Protein AF-A0A8H6ZSN3-F1 (afdb_monomer_lite)
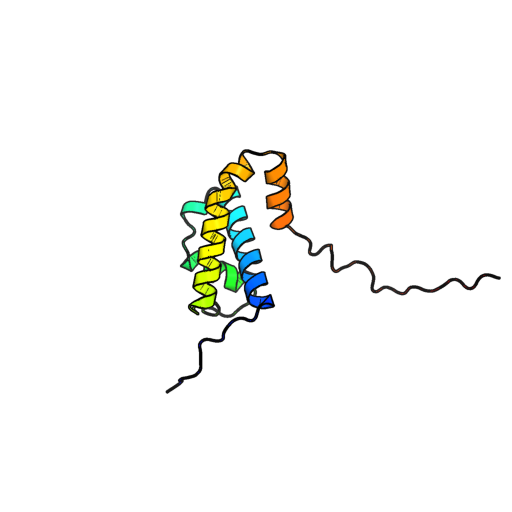
Foldseek 3Di:
DPPDDLPDDDPVRLVLLLLLLLLVCLVCVVVVNNVVCDLQNSQQSSCVVVVHDPCNQVDPNSSVSSVVSSVVCVVCVVVQVVDPVSVVVSVCSSVPDPPVPPPDPPDDPDDDDD

Sequence (114 aa):
MYNGQPNLLDHQQLRNVQFTTTNILIEAFAAGNLSTLNDEVLRRRAENHLGWVSNSLDSAQARLVVAQTRCLVLTHIDKAAASTTIRFAVLGVALDLDLCLRRDTSSVEVPKAL

pLDDT: mean 73.05, std 20.72, range [31.58, 96.12]

Radius of gyration: 18.88 Å; chains: 1; bounding box: 43×59×43 Å

Organism: Pleurotus ostreatus (NCBI:txid5322)

Structure (mmCIF, N/CA/C/O backbone):
data_AF-A0A8H6ZSN3-F1
#
_entry.id   AF-A0A8H6ZSN3-F1
#
loop_
_atom_site.group_PDB
_atom_site.id
_atom_site.type_symbol
_atom_site.label_atom_id
_atom_site.label_alt_id
_atom_site.label_comp_id
_atom_site.label_asym_id
_atom_site.label_entity_id
_atom_site.label_seq_id
_atom_site.pdbx_PDB_ins_code
_atom_site.Cartn_x
_atom_site.Cartn_y
_atom_site.Cartn_z
_atom_site.occupancy
_atom_site.B_iso_or_equiv
_atom_site.auth_seq_id
_atom_site.auth_comp_id
_atom_site.auth_asym_id
_atom_site.auth_atom_id
_atom_site.pdbx_PDB_model_num
ATOM 1 N N . MET A 1 1 ? 27.343 -12.675 -17.026 1.00 31.58 1 MET A N 1
ATOM 2 C CA . MET A 1 1 ? 27.240 -12.238 -15.618 1.00 31.58 1 MET A CA 1
ATOM 3 C C . MET A 1 1 ? 26.589 -10.862 -15.612 1.00 31.58 1 MET A C 1
ATOM 5 O O . MET A 1 1 ? 27.258 -9.896 -15.950 1.00 31.58 1 MET A O 1
ATOM 9 N N . TYR A 1 2 ? 25.282 -10.774 -15.352 1.00 36.34 2 TYR A N 1
ATOM 10 C CA . TYR A 1 2 ? 24.587 -9.485 -15.241 1.00 36.34 2 TYR A CA 1
ATOM 11 C C . TYR A 1 2 ? 24.850 -8.904 -13.847 1.00 36.34 2 TYR A C 1
ATOM 13 O O . TYR A 1 2 ? 24.083 -9.118 -12.917 1.00 36.34 2 TYR A O 1
ATOM 21 N N . ASN A 1 3 ? 25.975 -8.205 -13.710 1.00 47.69 3 ASN A N 1
ATOM 22 C CA . ASN A 1 3 ? 26.197 -7.255 -12.626 1.00 47.69 3 ASN A CA 1
ATOM 23 C C . ASN A 1 3 ? 25.746 -5.885 -13.138 1.00 47.69 3 ASN A C 1
ATOM 25 O O . ASN A 1 3 ? 26.498 -5.192 -13.816 1.00 47.69 3 ASN A O 1
ATOM 29 N N . GLY A 1 4 ? 24.501 -5.524 -12.855 1.00 41.06 4 GLY A N 1
ATOM 30 C CA . GLY A 1 4 ? 23.955 -4.192 -13.087 1.00 41.06 4 GLY A CA 1
ATOM 31 C C . GLY A 1 4 ? 22.953 -3.931 -11.976 1.00 41.06 4 GLY A C 1
ATOM 32 O O . GLY A 1 4 ? 22.104 -4.778 -11.729 1.00 41.06 4 GLY A O 1
ATOM 33 N N . GLN A 1 5 ? 23.150 -2.844 -11.239 1.00 47.94 5 GLN A N 1
ATOM 34 C CA . GLN A 1 5 ? 22.476 -2.493 -9.987 1.00 47.94 5 GLN A CA 1
ATOM 35 C C . GLN A 1 5 ? 20.968 -2.815 -9.979 1.00 47.94 5 GLN A C 1
ATOM 37 O O . GLN A 1 5 ? 20.314 -2.650 -11.008 1.00 47.94 5 GLN A O 1
ATOM 42 N N . PRO A 1 6 ? 20.381 -3.214 -8.829 1.00 56.53 6 PRO A N 1
ATOM 43 C CA . PRO A 1 6 ? 18.927 -3.244 -8.713 1.00 56.53 6 PRO A CA 1
ATOM 44 C C . PRO A 1 6 ? 18.427 -1.849 -9.088 1.00 56.53 6 PRO A C 1
ATOM 46 O O . PRO A 1 6 ? 18.865 -0.891 -8.456 1.00 56.53 6 PRO A O 1
ATOM 49 N N . ASN A 1 7 ? 17.602 -1.735 -10.137 1.00 66.31 7 ASN A N 1
ATOM 50 C CA . ASN A 1 7 ? 17.056 -0.456 -10.593 1.00 66.31 7 ASN A CA 1
ATOM 51 C C . ASN A 1 7 ? 16.490 0.282 -9.376 1.00 66.31 7 ASN A C 1
ATOM 53 O O . ASN A 1 7 ? 15.469 -0.117 -8.811 1.00 66.31 7 ASN A O 1
ATOM 57 N N . LEU A 1 8 ? 17.226 1.295 -8.918 1.00 81.38 8 LEU A N 1
ATOM 58 C CA . LEU A 1 8 ? 16.809 2.126 -7.804 1.00 81.38 8 LEU A CA 1
ATOM 59 C C . LEU A 1 8 ? 15.634 2.944 -8.309 1.00 81.38 8 LEU A C 1
ATOM 61 O O . LEU A 1 8 ? 15.702 3.537 -9.385 1.00 81.38 8 LEU A O 1
ATOM 65 N N . LEU A 1 9 ? 14.553 2.922 -7.542 1.00 87.56 9 LEU A N 1
ATOM 66 C CA . LEU A 1 9 ? 13.372 3.686 -7.889 1.00 87.56 9 LEU A CA 1
ATOM 67 C C . LEU A 1 9 ? 13.677 5.162 -7.649 1.00 87.56 9 LEU A C 1
ATOM 69 O O . LEU A 1 9 ? 14.274 5.527 -6.628 1.00 87.56 9 LEU A O 1
ATOM 73 N N . ASP A 1 10 ? 13.257 6.010 -8.579 1.00 91.31 10 ASP A N 1
ATOM 74 C CA . ASP A 1 10 ? 13.342 7.450 -8.385 1.00 91.31 10 ASP A CA 1
ATOM 75 C C . ASP A 1 10 ? 12.350 7.929 -7.303 1.00 91.31 10 ASP A C 1
ATOM 77 O O . ASP A 1 10 ? 11.483 7.195 -6.817 1.00 91.31 10 ASP A O 1
ATOM 81 N N . HIS A 1 11 ? 12.474 9.191 -6.892 1.00 85.38 11 HIS A N 1
ATOM 82 C CA . HIS A 1 11 ? 11.621 9.756 -5.845 1.00 85.38 11 HIS A CA 1
ATOM 83 C C . HIS A 1 11 ? 10.125 9.726 -6.184 1.00 85.38 11 HIS A C 1
ATOM 85 O O . HIS A 1 11 ? 9.303 9.558 -5.277 1.00 85.38 11 HIS A O 1
ATOM 91 N N . GLN A 1 12 ? 9.760 9.889 -7.456 1.00 89.31 12 GLN A N 1
ATOM 92 C CA . GLN A 1 12 ? 8.365 9.871 -7.883 1.00 89.31 12 GLN A CA 1
ATOM 93 C C . GLN A 1 12 ? 7.811 8.447 -7.826 1.00 89.31 12 GLN A C 1
ATOM 95 O O . GLN A 1 12 ? 6.724 8.218 -7.296 1.00 89.31 12 GLN A O 1
ATOM 100 N N . GLN A 1 13 ? 8.586 7.477 -8.299 1.00 90.12 13 GLN A N 1
ATOM 101 C CA . GLN A 1 13 ? 8.277 6.057 -8.223 1.00 90.12 13 GLN A CA 1
ATOM 102 C C . GLN A 1 13 ? 8.108 5.598 -6.771 1.00 90.12 13 GLN A C 1
ATOM 104 O O . GLN A 1 13 ? 7.122 4.935 -6.455 1.00 90.12 13 GLN A O 1
ATOM 109 N N . LEU A 1 14 ? 9.001 6.002 -5.863 1.00 86.50 14 LEU A N 1
ATOM 110 C CA . LEU A 1 14 ? 8.878 5.682 -4.436 1.00 86.50 14 LEU A CA 1
ATOM 111 C C . LEU A 1 14 ? 7.614 6.288 -3.816 1.00 86.50 14 LEU A C 1
ATOM 113 O O . LEU A 1 14 ? 6.935 5.612 -3.044 1.00 86.50 14 LEU A O 1
ATOM 117 N N . ARG A 1 15 ? 7.260 7.525 -4.179 1.00 84.62 15 ARG A N 1
ATOM 118 C CA . ARG A 1 15 ? 6.015 8.162 -3.727 1.00 84.62 15 ARG A CA 1
ATOM 119 C C . ARG A 1 15 ? 4.783 7.405 -4.229 1.00 84.62 15 ARG A C 1
ATOM 121 O O . ARG A 1 15 ? 3.871 7.146 -3.447 1.00 84.62 15 ARG A O 1
ATOM 128 N N . ASN A 1 16 ? 4.780 6.993 -5.495 1.00 86.50 16 ASN A N 1
ATOM 129 C CA . ASN A 1 16 ? 3.692 6.200 -6.071 1.00 86.50 16 ASN A CA 1
ATOM 130 C C . ASN A 1 16 ? 3.551 4.842 -5.364 1.00 86.50 16 ASN A C 1
ATOM 132 O O . ASN A 1 16 ? 2.433 4.405 -5.089 1.00 86.50 16 ASN A O 1
ATOM 136 N N . VAL A 1 17 ? 4.672 4.201 -5.010 1.00 89.62 17 VAL A N 1
ATOM 137 C CA . VAL A 1 17 ? 4.680 2.967 -4.208 1.00 89.62 17 VAL A CA 1
ATOM 138 C C . VAL A 1 17 ? 4.083 3.213 -2.825 1.00 89.62 17 VAL A C 1
ATOM 140 O O . VAL A 1 17 ? 3.222 2.442 -2.409 1.00 89.62 17 VAL A O 1
ATOM 143 N N . GLN A 1 18 ? 4.479 4.282 -2.127 1.00 87.00 18 GLN A N 1
ATOM 144 C CA . GLN A 1 18 ? 3.923 4.631 -0.812 1.00 87.00 18 GLN A CA 1
ATOM 145 C C . GLN A 1 18 ? 2.409 4.849 -0.871 1.00 87.00 18 GLN A C 1
ATOM 147 O O . GLN A 1 18 ? 1.679 4.294 -0.050 1.00 87.00 18 GLN A O 1
ATOM 152 N N . PHE A 1 19 ? 1.938 5.619 -1.853 1.00 85.25 19 PHE A N 1
ATOM 153 C CA . PHE A 1 19 ? 0.518 5.907 -2.041 1.00 85.25 19 PHE A CA 1
ATOM 154 C C . PHE A 1 19 ? -0.275 4.627 -2.324 1.00 85.25 19 PHE A C 1
ATOM 156 O O . PHE A 1 19 ? -1.173 4.260 -1.573 1.00 85.25 19 PHE A O 1
ATOM 163 N N . THR A 1 20 ? 0.150 3.867 -3.332 1.00 88.88 20 THR A N 1
ATOM 164 C CA . THR A 1 20 ? -0.511 2.620 -3.741 1.00 88.88 20 THR A CA 1
ATOM 165 C C . THR A 1 20 ? -0.561 1.601 -2.602 1.00 88.88 20 THR A C 1
ATOM 167 O O . THR A 1 20 ? -1.596 0.994 -2.336 1.00 88.88 20 THR A O 1
ATOM 170 N N . THR A 1 21 ? 0.553 1.434 -1.888 1.00 90.31 21 THR A N 1
ATOM 171 C CA . THR A 1 21 ? 0.654 0.527 -0.735 1.00 90.31 21 THR A CA 1
ATOM 172 C C . THR A 1 21 ? -0.296 0.949 0.387 1.00 90.31 21 THR A C 1
ATOM 174 O O . THR A 1 21 ? -0.947 0.098 0.990 1.00 90.31 21 THR A O 1
ATOM 177 N N . THR A 1 22 ? -0.410 2.255 0.646 1.00 87.88 22 THR A N 1
ATOM 178 C CA . THR A 1 22 ? -1.346 2.808 1.635 1.00 87.88 22 THR A CA 1
ATOM 179 C C . THR A 1 22 ? -2.792 2.483 1.268 1.00 87.88 22 THR A C 1
ATOM 181 O O . THR A 1 22 ? -3.533 1.984 2.116 1.00 87.88 22 THR A O 1
ATOM 184 N N . ASN A 1 23 ? -3.169 2.665 0.002 1.00 85.56 23 ASN A N 1
ATOM 185 C CA . ASN A 1 23 ? -4.528 2.397 -0.478 1.00 85.56 23 ASN A CA 1
ATOM 186 C C . ASN A 1 23 ? -4.898 0.927 -0.321 1.00 85.56 23 ASN A C 1
ATOM 188 O O . ASN A 1 23 ? -5.919 0.614 0.287 1.00 85.56 23 ASN A O 1
ATOM 192 N N . ILE A 1 24 ? -4.015 0.027 -0.764 1.00 90.12 24 ILE A N 1
ATOM 193 C CA . ILE A 1 24 ? -4.215 -1.422 -0.633 1.00 90.12 24 ILE A CA 1
ATOM 194 C C . ILE A 1 24 ? -4.421 -1.814 0.836 1.00 90.12 24 ILE A C 1
ATOM 196 O O . ILE A 1 24 ? -5.261 -2.660 1.138 1.00 90.12 24 ILE A O 1
ATOM 200 N N . LEU A 1 25 ? -3.667 -1.216 1.764 1.00 89.56 25 LEU A N 1
ATOM 201 C CA . LEU A 1 25 ? -3.798 -1.502 3.195 1.00 89.56 25 LEU A CA 1
ATOM 202 C C . LEU A 1 25 ? -5.110 -0.972 3.784 1.00 89.56 25 LEU A C 1
ATOM 204 O O . LEU A 1 25 ? -5.709 -1.638 4.626 1.00 89.56 25 LEU A O 1
ATOM 208 N N . ILE A 1 26 ? -5.574 0.194 3.342 1.00 84.25 26 ILE A N 1
ATOM 209 C CA . ILE A 1 26 ? -6.839 0.785 3.797 1.00 84.25 26 ILE A CA 1
ATOM 210 C C . ILE A 1 26 ? -8.034 0.000 3.257 1.00 84.25 26 ILE A C 1
ATOM 212 O O . ILE A 1 26 ? -8.957 -0.304 4.013 1.00 84.25 26 ILE A O 1
ATOM 216 N N . GLU A 1 27 ? -7.998 -0.402 1.989 1.00 84.88 27 GLU A N 1
ATOM 217 C CA . GLU A 1 27 ? -8.983 -1.320 1.410 1.00 84.88 27 GLU A CA 1
ATOM 218 C C . GLU A 1 27 ? -8.997 -2.653 2.160 1.00 84.88 27 GLU A C 1
ATOM 220 O O . GLU A 1 27 ? -10.061 -3.175 2.497 1.00 84.88 27 GLU A O 1
ATOM 225 N N . ALA A 1 28 ? -7.815 -3.183 2.479 1.00 88.25 28 ALA A N 1
ATOM 226 C CA . ALA A 1 28 ? -7.688 -4.435 3.205 1.00 88.25 28 ALA A CA 1
ATOM 227 C C . ALA A 1 28 ? -8.247 -4.357 4.633 1.00 88.25 28 ALA A C 1
ATOM 229 O O . ALA A 1 28 ? -8.900 -5.288 5.114 1.00 88.25 28 ALA A O 1
ATOM 230 N N . PHE A 1 29 ? -8.034 -3.226 5.305 1.00 85.38 29 PHE A N 1
ATOM 231 C CA . PHE A 1 29 ? -8.652 -2.928 6.591 1.00 85.38 29 PHE A CA 1
ATOM 232 C C . PHE A 1 29 ? -10.177 -2.869 6.484 1.00 85.38 29 PHE A C 1
ATOM 234 O O . PHE A 1 29 ? -10.871 -3.551 7.235 1.00 85.38 29 PHE A O 1
ATOM 241 N N . ALA A 1 30 ? -10.699 -2.100 5.523 1.00 80.56 30 ALA A N 1
ATOM 242 C CA . ALA A 1 30 ? -12.136 -1.944 5.308 1.00 80.56 30 ALA A CA 1
ATOM 243 C C . ALA A 1 30 ? -12.823 -3.277 4.964 1.00 80.56 30 ALA A C 1
ATOM 245 O O . ALA A 1 30 ? -13.957 -3.512 5.378 1.00 80.56 30 ALA A O 1
ATOM 246 N N . ALA A 1 31 ? -12.121 -4.165 4.258 1.00 83.94 31 ALA A N 1
ATOM 247 C CA . ALA A 1 31 ? -12.576 -5.511 3.927 1.00 83.94 31 ALA A CA 1
ATOM 248 C C . ALA A 1 31 ? -12.343 -6.548 5.047 1.00 8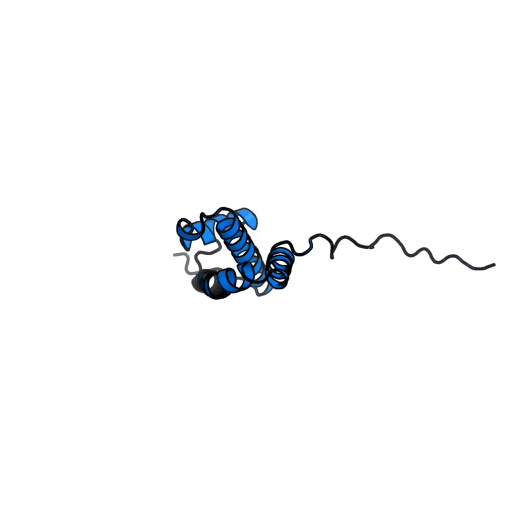3.94 31 ALA A C 1
ATOM 250 O O . ALA A 1 31 ? -12.685 -7.716 4.868 1.00 83.94 31 ALA A O 1
ATOM 251 N N . GLY A 1 32 ? -11.729 -6.168 6.174 1.00 84.94 32 GLY A N 1
ATOM 252 C CA . GLY A 1 32 ? -11.417 -7.079 7.281 1.00 84.94 32 GLY A CA 1
ATOM 253 C C . GLY A 1 32 ? -10.373 -8.154 6.948 1.00 84.94 32 GLY A C 1
ATOM 254 O O . GLY A 1 32 ? -10.293 -9.165 7.641 1.00 84.94 32 GLY A O 1
ATOM 255 N N . ASN A 1 33 ? -9.569 -7.966 5.895 1.00 88.62 33 ASN A N 1
ATOM 256 C CA . ASN A 1 33 ? -8.603 -8.956 5.402 1.00 88.62 33 ASN A CA 1
ATOM 257 C C . ASN A 1 33 ? -7.132 -8.542 5.614 1.00 88.62 33 ASN A C 1
ATOM 259 O O . ASN A 1 33 ? -6.221 -9.204 5.116 1.00 88.62 33 ASN A O 1
ATOM 263 N N . LEU A 1 34 ? -6.885 -7.486 6.393 1.00 85.06 34 LEU A N 1
ATOM 264 C CA . LEU A 1 34 ? -5.557 -6.940 6.693 1.00 85.06 34 LEU A CA 1
ATOM 265 C C . LEU A 1 34 ? -4.543 -8.000 7.176 1.00 85.06 34 LEU A C 1
ATOM 267 O O . LEU A 1 34 ? -3.376 -7.971 6.788 1.00 85.06 34 LEU A O 1
ATOM 271 N N . SER A 1 35 ? -4.993 -8.964 7.987 1.00 85.81 35 SER A N 1
ATOM 272 C CA . SER A 1 35 ? -4.167 -10.061 8.518 1.00 85.81 35 SER A CA 1
ATOM 273 C C . SER A 1 35 ? -3.665 -11.030 7.442 1.00 85.81 35 SER A C 1
ATOM 275 O O . SER A 1 35 ? -2.638 -11.677 7.627 1.00 85.81 35 SER A O 1
ATOM 277 N N . THR A 1 36 ? -4.362 -11.115 6.307 1.00 85.75 36 THR A N 1
ATOM 278 C CA . THR A 1 36 ? -4.014 -12.008 5.187 1.00 85.75 36 THR A CA 1
ATOM 279 C C . THR A 1 36 ? -2.968 -11.408 4.253 1.00 85.75 36 THR A C 1
ATOM 281 O O . THR A 1 36 ? -2.376 -12.103 3.427 1.00 85.75 36 THR A O 1
ATOM 284 N N . LEU A 1 37 ? -2.729 -10.104 4.370 1.00 90.19 37 LEU A N 1
ATOM 285 C CA . LEU A 1 37 ? -1.913 -9.361 3.433 1.00 90.19 37 LEU A CA 1
ATOM 286 C C . LEU A 1 37 ? -0.479 -9.328 3.953 1.00 90.19 37 LEU A C 1
ATOM 288 O O . LEU A 1 37 ? -0.165 -8.469 4.757 1.00 90.19 37 LEU A O 1
ATOM 292 N N . ASN A 1 38 ? 0.400 -10.251 3.561 1.00 92.25 38 ASN A N 1
ATOM 293 C CA . ASN A 1 38 ? 1.827 -10.191 3.926 1.00 92.25 38 ASN A CA 1
ATOM 294 C C . ASN A 1 38 ? 2.611 -9.227 3.002 1.00 92.25 38 ASN A C 1
ATOM 296 O O . ASN A 1 38 ? 2.059 -8.706 2.033 1.00 92.25 38 ASN A O 1
ATOM 300 N N . ASP A 1 39 ? 3.886 -8.962 3.297 1.00 89.94 39 ASP A N 1
ATOM 301 C CA . ASP A 1 39 ? 4.691 -7.984 2.540 1.00 89.94 39 ASP A CA 1
ATOM 302 C C . ASP A 1 39 ? 4.966 -8.408 1.096 1.00 89.94 39 ASP A C 1
ATOM 304 O O . ASP A 1 39 ? 5.147 -7.566 0.220 1.00 89.94 39 ASP A O 1
ATOM 308 N N . GLU A 1 40 ? 4.984 -9.707 0.809 1.00 93.88 40 GLU A N 1
ATOM 309 C CA . GLU A 1 40 ? 5.083 -10.187 -0.564 1.00 93.88 40 GLU A CA 1
ATOM 310 C C . GLU A 1 40 ? 3.792 -9.912 -1.333 1.00 93.88 40 GLU A C 1
ATOM 312 O O . GLU A 1 40 ? 3.836 -9.272 -2.382 1.00 93.88 40 GLU A O 1
ATOM 317 N N . VAL A 1 41 ? 2.643 -10.308 -0.786 1.00 94.62 41 VAL A N 1
ATOM 318 C CA . VAL A 1 41 ? 1.324 -10.066 -1.385 1.00 94.62 41 VAL A CA 1
ATOM 319 C C . VAL A 1 41 ? 1.095 -8.571 -1.596 1.00 94.62 41 VAL A C 1
ATOM 321 O O . VAL A 1 41 ? 0.619 -8.170 -2.657 1.00 94.62 41 VAL A O 1
ATOM 324 N N . LEU A 1 42 ? 1.477 -7.741 -0.624 1.00 94.69 42 LEU A N 1
ATOM 325 C CA . LEU A 1 42 ? 1.389 -6.287 -0.718 1.00 94.69 42 LEU A CA 1
ATOM 326 C C . LEU A 1 42 ? 2.220 -5.743 -1.884 1.00 94.69 42 LEU A C 1
ATOM 328 O O . LEU A 1 42 ? 1.699 -4.976 -2.691 1.00 94.69 42 LEU A O 1
ATOM 332 N N . A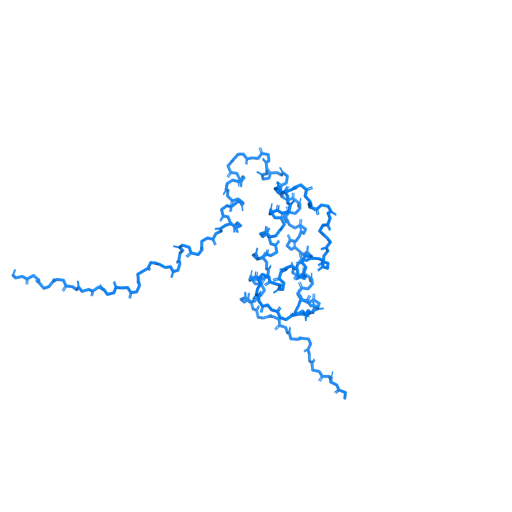RG A 1 43 ? 3.476 -6.188 -2.026 1.00 95.25 43 ARG A N 1
ATOM 333 C CA . ARG A 1 43 ? 4.345 -5.783 -3.144 1.00 95.25 43 ARG A CA 1
ATOM 334 C C . ARG A 1 43 ? 3.789 -6.235 -4.487 1.00 95.25 43 ARG A C 1
ATOM 336 O O . ARG A 1 43 ? 3.706 -5.421 -5.396 1.00 95.25 43 ARG A O 1
ATOM 343 N N . ARG A 1 44 ? 3.343 -7.489 -4.610 1.00 96.00 44 ARG A N 1
ATOM 344 C CA . ARG A 1 44 ? 2.753 -7.998 -5.863 1.00 96.00 44 ARG A CA 1
ATOM 345 C C . ARG A 1 44 ? 1.481 -7.247 -6.246 1.00 96.00 44 ARG A C 1
ATOM 347 O O . ARG A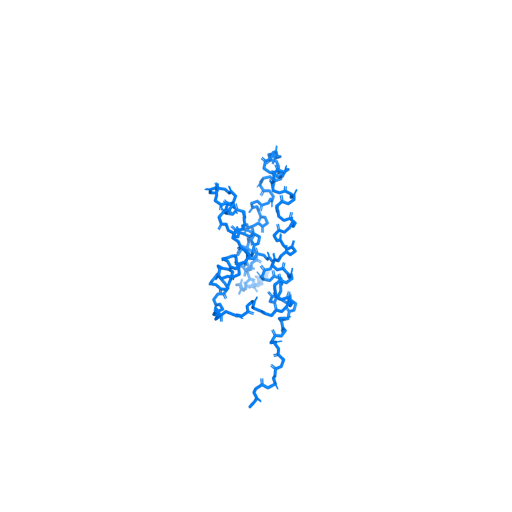 1 44 ? 1.281 -6.937 -7.418 1.00 96.00 44 ARG A O 1
ATOM 354 N N . ARG A 1 45 ? 0.633 -6.906 -5.271 1.00 95.31 45 ARG A N 1
ATOM 355 C CA . ARG A 1 45 ? -0.550 -6.069 -5.520 1.00 95.31 45 ARG A CA 1
ATOM 356 C C . ARG A 1 45 ? -0.169 -4.647 -5.914 1.00 95.31 45 ARG A C 1
ATOM 358 O O . ARG A 1 45 ? -0.794 -4.118 -6.826 1.00 95.31 45 ARG A O 1
ATOM 365 N N . ALA A 1 46 ? 0.834 -4.049 -5.275 1.00 94.06 46 ALA A N 1
ATOM 366 C CA . ALA A 1 46 ? 1.312 -2.716 -5.629 1.00 94.06 46 ALA A CA 1
ATOM 367 C C . ALA A 1 46 ? 1.912 -2.681 -7.045 1.00 94.06 46 ALA A C 1
ATOM 369 O O . ALA A 1 46 ? 1.586 -1.782 -7.810 1.00 94.06 46 ALA A O 1
ATOM 370 N N . GLU A 1 47 ? 2.706 -3.688 -7.429 1.00 96.12 47 GLU A N 1
ATOM 371 C CA . GLU A 1 47 ? 3.213 -3.851 -8.802 1.00 96.12 47 GLU A CA 1
ATOM 372 C C . GLU A 1 47 ? 2.066 -3.889 -9.818 1.00 96.12 47 GLU A C 1
ATOM 374 O O . GLU A 1 47 ? 2.097 -3.153 -10.800 1.00 96.12 47 GLU A O 1
ATOM 379 N N . ASN A 1 48 ? 1.024 -4.682 -9.547 1.00 95.88 48 ASN A N 1
ATOM 380 C CA . ASN A 1 48 ? -0.152 -4.773 -10.413 1.00 95.88 48 ASN A CA 1
ATOM 381 C C . ASN A 1 48 ? -0.884 -3.422 -10.538 1.00 95.88 48 ASN A C 1
ATOM 383 O O . ASN A 1 48 ? -1.115 -2.955 -11.649 1.00 95.88 48 ASN A O 1
ATOM 387 N N . HIS A 1 49 ? -1.164 -2.747 -9.417 1.00 92.06 49 HIS A N 1
ATOM 388 C CA . HIS A 1 49 ? -1.831 -1.436 -9.424 1.00 92.06 49 HIS A CA 1
ATOM 389 C C . HIS A 1 49 ? -1.035 -0.362 -10.174 1.00 92.06 49 HIS A C 1
ATOM 391 O O . HIS A 1 49 ? -1.622 0.497 -10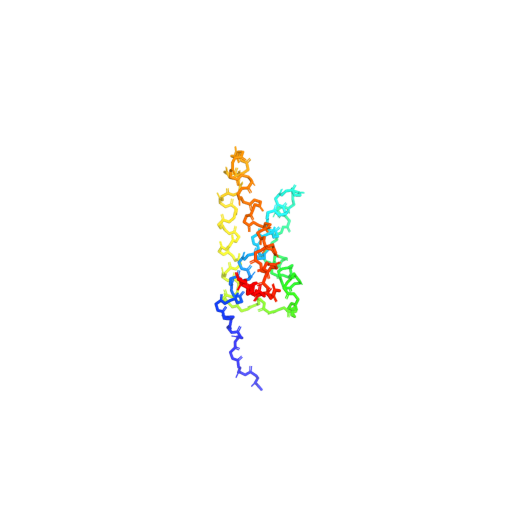.824 1.00 92.06 49 HIS A O 1
ATOM 397 N N . LEU A 1 50 ? 0.296 -0.415 -10.105 1.00 91.81 50 LEU A N 1
ATOM 398 C CA . LEU A 1 50 ? 1.180 0.513 -10.810 1.00 91.81 50 LEU A CA 1
ATOM 399 C C . LEU A 1 50 ? 1.378 0.152 -12.293 1.00 91.81 50 LEU A C 1
ATOM 401 O O . LEU A 1 50 ? 2.025 0.908 -13.019 1.00 91.81 50 LEU A O 1
ATOM 405 N N . GLY A 1 51 ? 0.863 -0.994 -12.750 1.00 94.25 51 GLY A N 1
ATOM 406 C CA . GLY A 1 51 ? 1.118 -1.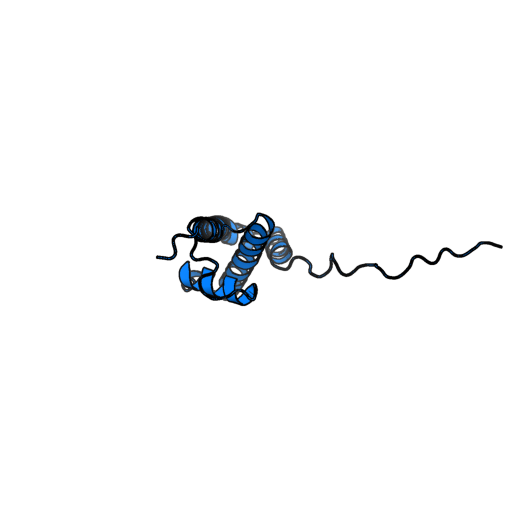518 -14.094 1.00 94.25 51 GLY A CA 1
ATOM 407 C C . GLY A 1 51 ? 2.577 -1.932 -14.308 1.00 94.25 51 GLY A C 1
ATOM 408 O O . GLY A 1 51 ? 3.078 -1.890 -15.432 1.00 94.25 51 GLY A O 1
ATOM 409 N N . TRP A 1 52 ? 3.292 -2.275 -13.236 1.00 93.88 52 TRP A N 1
ATOM 410 C CA . TRP A 1 52 ? 4.707 -2.635 -13.280 1.00 93.88 52 TRP A CA 1
ATOM 411 C C . TRP A 1 52 ? 4.892 -4.139 -13.459 1.00 93.88 52 TRP A C 1
ATOM 413 O O . TRP A 1 52 ? 4.062 -4.953 -13.052 1.00 93.88 52 TRP A O 1
ATOM 423 N N . VAL A 1 53 ? 6.026 -4.519 -14.050 1.00 91.81 53 VAL A N 1
ATOM 424 C CA . VAL A 1 53 ? 6.394 -5.931 -14.189 1.00 91.81 53 VAL A CA 1
ATOM 425 C C . VAL A 1 53 ? 6.619 -6.558 -12.815 1.00 91.81 53 VAL A C 1
ATOM 427 O O . VAL A 1 53 ? 7.092 -5.896 -11.884 1.00 91.81 53 VAL A O 1
ATOM 430 N N . SER A 1 54 ? 6.310 -7.848 -12.684 1.00 89.44 54 SER A N 1
ATOM 431 C CA . SER A 1 54 ? 6.569 -8.580 -11.445 1.00 89.44 54 SER A CA 1
ATOM 432 C C . SER A 1 54 ? 8.044 -8.488 -11.054 1.00 89.44 54 SER A C 1
ATOM 434 O O . SER A 1 54 ? 8.928 -8.579 -11.907 1.00 89.44 54 SER A O 1
ATOM 436 N N . ASN A 1 55 ? 8.301 -8.347 -9.755 1.00 91.56 55 ASN A N 1
ATOM 437 C CA . ASN A 1 55 ? 9.626 -8.174 -9.146 1.00 91.56 55 ASN A CA 1
ATOM 438 C C . ASN A 1 55 ? 10.240 -6.770 -9.275 1.00 91.56 55 ASN A C 1
ATOM 440 O O . ASN A 1 55 ? 11.369 -6.561 -8.826 1.00 91.56 55 ASN A O 1
ATOM 444 N N . SER A 1 56 ? 9.505 -5.781 -9.793 1.00 91.19 56 SER A N 1
ATOM 445 C CA . SER A 1 56 ? 9.944 -4.375 -9.793 1.00 91.19 56 SER A CA 1
ATOM 446 C C . SER A 1 56 ? 10.166 -3.816 -8.380 1.00 91.19 56 SER A C 1
ATOM 448 O O . SER A 1 56 ? 10.987 -2.920 -8.188 1.00 91.19 56 SER A O 1
ATOM 450 N N . LEU A 1 57 ? 9.476 -4.359 -7.372 1.00 93.88 57 LEU A N 1
ATOM 451 C CA . LEU A 1 57 ? 9.597 -3.978 -5.961 1.00 93.88 57 LEU A CA 1
ATOM 452 C C . LEU A 1 57 ? 10.457 -4.960 -5.148 1.00 93.88 57 LEU A C 1
ATOM 454 O O . LEU A 1 57 ? 10.348 -5.025 -3.920 1.00 93.88 57 LEU A O 1
ATOM 458 N N . ASP A 1 58 ? 11.305 -5.755 -5.803 1.00 93.88 58 ASP A N 1
ATOM 459 C CA . ASP A 1 58 ? 12.188 -6.708 -5.121 1.00 93.88 58 ASP A CA 1
ATOM 460 C C . ASP A 1 58 ? 13.513 -6.082 -4.670 1.00 93.88 58 ASP A C 1
ATOM 462 O O . ASP A 1 58 ? 14.235 -6.715 -3.896 1.00 93.88 58 ASP A O 1
ATOM 466 N N . SER A 1 59 ? 13.814 -4.844 -5.073 1.00 91.25 59 SER A N 1
ATOM 467 C CA . SER A 1 59 ? 14.988 -4.115 -4.588 1.00 91.25 59 SER A CA 1
ATOM 468 C C . SER A 1 59 ? 14.898 -3.842 -3.080 1.00 91.25 59 SER A C 1
ATOM 470 O O . SER A 1 59 ? 13.814 -3.667 -2.520 1.00 91.25 59 SER A O 1
ATOM 472 N N . ALA A 1 60 ? 16.047 -3.780 -2.398 1.00 91.25 60 ALA A N 1
ATOM 473 C CA . ALA A 1 60 ? 16.091 -3.517 -0.956 1.00 91.25 60 ALA A CA 1
ATOM 474 C C . ALA A 1 60 ? 15.414 -2.182 -0.587 1.00 91.25 60 ALA A C 1
ATOM 476 O O . ALA A 1 60 ? 14.690 -2.109 0.403 1.00 91.25 60 ALA A O 1
ATOM 477 N N . GLN A 1 61 ? 15.594 -1.155 -1.423 1.00 90.75 61 GLN A N 1
ATOM 478 C CA . GLN A 1 61 ? 14.966 0.156 -1.262 1.00 90.75 61 GLN A CA 1
ATOM 479 C C . GLN A 1 61 ? 13.436 0.069 -1.353 1.00 90.75 61 GLN A C 1
ATOM 481 O O . GLN A 1 61 ? 12.741 0.575 -0.475 1.00 90.75 61 GLN A O 1
ATOM 486 N N . ALA A 1 62 ? 12.906 -0.607 -2.377 1.00 89.69 62 ALA A N 1
ATOM 487 C CA . ALA A 1 62 ? 11.466 -0.763 -2.555 1.00 89.69 62 ALA A CA 1
ATOM 488 C C . ALA A 1 62 ? 10.834 -1.576 -1.414 1.00 89.69 62 ALA A C 1
ATOM 490 O O . ALA A 1 62 ? 9.801 -1.181 -0.872 1.00 89.69 62 ALA A O 1
ATOM 491 N N . ARG A 1 63 ? 11.485 -2.671 -0.994 1.00 92.88 63 ARG A N 1
ATOM 492 C CA . ARG A 1 63 ? 11.040 -3.476 0.156 1.00 92.88 63 ARG A CA 1
ATOM 493 C C . ARG A 1 63 ? 10.985 -2.650 1.437 1.00 92.88 63 ARG A C 1
ATOM 495 O O . ARG A 1 63 ? 10.002 -2.744 2.166 1.00 92.88 63 ARG A O 1
ATOM 502 N N . LEU A 1 64 ? 12.008 -1.830 1.690 1.00 89.12 64 LEU A N 1
ATOM 503 C CA . LEU A 1 64 ? 12.045 -0.958 2.861 1.00 89.12 64 LEU A CA 1
ATOM 504 C C . LEU A 1 64 ? 10.886 0.041 2.847 1.00 89.12 64 LEU A C 1
ATOM 506 O O . LEU A 1 64 ? 10.211 0.188 3.862 1.00 89.12 64 LEU A O 1
ATOM 510 N N . VAL A 1 65 ? 10.620 0.682 1.706 1.00 86.69 65 VAL A N 1
ATOM 511 C CA . VAL A 1 65 ? 9.511 1.636 1.585 1.00 86.69 65 VAL A CA 1
ATOM 512 C C . VAL A 1 65 ? 8.164 0.966 1.835 1.00 86.69 65 VAL A C 1
ATOM 514 O O . VAL A 1 65 ? 7.375 1.482 2.622 1.00 86.69 65 VAL A O 1
ATOM 517 N N . VAL A 1 66 ? 7.916 -0.206 1.247 1.00 91.06 66 VAL A N 1
ATOM 518 C CA . VAL A 1 66 ? 6.663 -0.941 1.477 1.00 91.06 66 VAL A CA 1
ATOM 519 C C . VAL A 1 66 ? 6.506 -1.338 2.948 1.00 91.06 66 VAL A C 1
ATOM 521 O O . VAL A 1 66 ? 5.434 -1.136 3.522 1.00 91.06 66 VAL A O 1
ATOM 524 N N . ALA A 1 67 ? 7.571 -1.827 3.588 1.00 89.31 67 ALA A N 1
ATOM 525 C CA . ALA A 1 67 ? 7.551 -2.186 5.005 1.00 89.31 67 ALA A CA 1
ATOM 526 C C . ALA A 1 67 ? 7.316 -0.965 5.917 1.00 89.31 67 ALA A C 1
ATOM 528 O O . ALA A 1 67 ? 6.523 -1.035 6.858 1.00 89.31 67 ALA A O 1
ATOM 529 N N . GLN A 1 68 ? 7.959 0.172 5.627 1.00 85.12 68 GLN A N 1
ATOM 530 C CA . GLN A 1 68 ? 7.763 1.424 6.365 1.00 85.12 68 GLN A CA 1
ATOM 531 C C . GLN A 1 68 ? 6.332 1.943 6.223 1.00 85.12 68 GLN A C 1
ATOM 533 O O . GLN A 1 68 ? 5.697 2.260 7.230 1.00 85.12 68 GLN A O 1
ATOM 538 N N . THR A 1 69 ? 5.800 1.977 4.998 1.00 84.94 69 THR A N 1
ATOM 539 C CA . THR A 1 69 ? 4.409 2.364 4.741 1.00 84.94 69 THR A CA 1
ATOM 540 C C . THR A 1 69 ? 3.447 1.460 5.495 1.00 84.94 69 THR A C 1
ATOM 542 O O . THR A 1 69 ? 2.562 1.955 6.191 1.00 84.94 69 THR A O 1
ATOM 545 N N . ARG A 1 70 ? 3.652 0.141 5.435 1.00 88.62 70 ARG A N 1
ATOM 546 C CA . ARG A 1 70 ? 2.838 -0.812 6.186 1.00 88.62 70 ARG A CA 1
ATOM 547 C C . ARG A 1 70 ? 2.865 -0.535 7.682 1.00 88.62 70 ARG A C 1
ATOM 549 O O . ARG A 1 70 ? 1.806 -0.452 8.293 1.00 88.62 70 ARG A O 1
ATOM 556 N N . CYS A 1 71 ? 4.049 -0.389 8.266 1.00 84.56 71 CYS A N 1
ATOM 557 C CA . CYS A 1 71 ? 4.199 -0.128 9.695 1.00 84.56 71 CYS A CA 1
ATOM 558 C C . CYS A 1 71 ? 3.444 1.141 10.118 1.00 84.56 71 CYS A C 1
ATOM 560 O O . CYS A 1 71 ? 2.681 1.113 11.086 1.00 84.56 71 CYS A O 1
ATOM 562 N N . LEU A 1 72 ? 3.590 2.228 9.353 1.00 79.31 72 LEU A N 1
ATOM 563 C CA . LEU A 1 72 ? 2.890 3.488 9.605 1.00 79.31 72 LEU A CA 1
ATOM 564 C C . LEU A 1 72 ? 1.370 3.317 9.531 1.00 79.31 72 LEU A C 1
ATOM 566 O O . LEU A 1 72 ? 0.668 3.703 10.464 1.00 79.31 72 LEU A O 1
ATOM 570 N N . VAL A 1 73 ? 0.856 2.695 8.467 1.00 82.31 73 VAL A N 1
ATOM 571 C CA . VAL A 1 73 ? -0.589 2.486 8.311 1.00 82.31 73 VAL A CA 1
ATOM 572 C C . VAL A 1 73 ? -1.127 1.625 9.449 1.00 82.31 73 VAL A C 1
ATOM 574 O O . VAL A 1 73 ? -2.055 2.051 10.125 1.00 82.31 73 VAL A O 1
ATOM 577 N N . LEU A 1 74 ? -0.514 0.475 9.740 1.00 83.38 74 LEU A N 1
ATOM 578 C CA . LEU A 1 74 ? -0.958 -0.405 10.827 1.00 83.38 74 LEU A CA 1
ATOM 579 C C . LEU A 1 74 ? -0.940 0.288 12.197 1.00 83.38 74 LEU A C 1
ATOM 581 O O . LEU A 1 74 ? -1.843 0.082 13.000 1.00 83.38 74 LEU A O 1
ATOM 585 N N . THR A 1 75 ? 0.047 1.149 12.453 1.00 79.31 75 THR A N 1
ATOM 586 C CA . THR A 1 75 ? 0.158 1.893 13.720 1.00 79.31 75 THR A CA 1
ATOM 587 C C . THR A 1 75 ? -0.967 2.916 13.903 1.00 79.31 75 THR A C 1
ATOM 589 O O . THR A 1 75 ? -1.369 3.217 15.032 1.00 79.31 75 THR A O 1
ATOM 592 N N . HIS A 1 76 ? -1.465 3.486 12.805 1.00 77.00 76 HIS A N 1
ATOM 593 C CA . HIS A 1 76 ? -2.395 4.612 12.846 1.00 77.00 76 HIS A CA 1
ATOM 594 C C . HIS A 1 76 ? -3.826 4.260 12.430 1.00 77.00 76 HIS A C 1
ATOM 596 O O . HIS A 1 76 ? -4.738 5.001 12.796 1.00 77.00 76 HIS A O 1
ATOM 602 N N . ILE A 1 77 ? -4.052 3.151 11.723 1.00 77.50 77 ILE A N 1
ATOM 603 C CA . ILE A 1 77 ? -5.349 2.845 11.109 1.00 77.50 77 ILE A CA 1
ATOM 604 C C . ILE A 1 77 ? -6.455 2.598 12.135 1.00 77.50 77 ILE A C 1
ATOM 606 O O . ILE A 1 77 ? -7.556 3.105 11.950 1.00 77.50 77 ILE A O 1
ATOM 610 N N . ASP A 1 78 ? -6.160 1.954 13.265 1.00 71.25 78 ASP A N 1
ATOM 611 C CA . ASP A 1 78 ? -7.150 1.746 14.331 1.00 71.25 78 ASP A CA 1
ATOM 612 C C . ASP A 1 78 ? -7.561 3.070 14.988 1.00 71.25 78 ASP A C 1
ATOM 614 O O . ASP A 1 78 ? -8.741 3.335 15.222 1.00 71.25 78 ASP A O 1
ATOM 618 N N . LYS A 1 79 ? -6.584 3.957 15.226 1.00 68.50 79 LYS A N 1
ATOM 619 C CA . LYS A 1 79 ? -6.828 5.305 15.767 1.00 68.50 79 LYS A CA 1
ATOM 620 C C . LYS A 1 79 ? -7.611 6.168 14.778 1.00 68.50 79 LYS A C 1
ATOM 622 O O . LYS A 1 79 ? -8.491 6.925 15.183 1.00 68.50 79 LYS A O 1
ATOM 627 N N . ALA A 1 80 ? -7.303 6.041 13.490 1.00 67.19 80 ALA A N 1
ATOM 628 C CA . ALA A 1 80 ? -8.022 6.705 12.415 1.00 67.19 80 ALA A CA 1
ATOM 629 C C . ALA A 1 80 ? -9.461 6.191 12.290 1.00 67.19 80 ALA A C 1
ATOM 631 O O . ALA A 1 80 ? -10.379 6.993 12.163 1.00 67.19 80 ALA A O 1
ATOM 632 N N . ALA A 1 81 ? -9.671 4.878 12.379 1.00 66.31 81 ALA A N 1
ATOM 633 C CA . ALA A 1 81 ? -10.985 4.250 12.293 1.00 66.31 81 ALA A CA 1
ATOM 634 C C . ALA A 1 81 ? -11.890 4.614 13.480 1.00 66.31 81 ALA A C 1
ATOM 636 O O . ALA A 1 81 ? -13.096 4.793 13.297 1.00 66.31 81 ALA A O 1
ATOM 637 N N . ALA A 1 82 ? -11.308 4.773 14.672 1.00 66.25 82 ALA A N 1
ATOM 638 C CA . ALA A 1 82 ? -12.009 5.233 15.870 1.00 66.25 82 ALA A CA 1
ATOM 639 C C . ALA A 1 82 ? -12.382 6.728 15.826 1.00 66.25 82 ALA A C 1
ATOM 641 O O . ALA A 1 82 ? -13.241 7.173 16.587 1.00 66.25 82 ALA A O 1
ATOM 642 N N . SER A 1 83 ? -11.758 7.513 14.944 1.00 53.62 83 SER A N 1
ATOM 643 C CA . SER A 1 83 ? -12.033 8.939 14.780 1.00 53.62 83 SER A CA 1
ATOM 644 C C . SER A 1 83 ? -12.901 9.183 13.546 1.00 53.62 83 SER A C 1
ATOM 646 O O . SER A 1 83 ? -12.471 8.990 12.412 1.00 53.62 83 SER A O 1
ATOM 648 N N . THR A 1 84 ? -14.123 9.675 13.747 1.00 55.59 84 THR A N 1
ATOM 649 C CA . THR A 1 84 ? -15.058 10.011 12.658 1.00 55.59 84 THR A CA 1
ATOM 650 C C . THR A 1 84 ? -14.464 10.988 11.643 1.00 55.59 84 THR A C 1
ATOM 652 O O . THR A 1 84 ? -14.705 10.831 10.451 1.00 55.59 84 THR A O 1
ATOM 655 N N . THR A 1 85 ? -13.643 11.946 12.077 1.00 47.59 85 THR A N 1
ATOM 656 C CA . THR A 1 85 ? -13.002 12.941 11.201 1.00 47.59 85 THR A CA 1
ATOM 657 C C . THR A 1 85 ? -11.790 12.373 10.453 1.00 47.59 85 THR A C 1
ATOM 659 O O . THR A 1 85 ? -11.631 12.617 9.258 1.00 47.59 85 THR A O 1
ATOM 662 N N . ILE A 1 86 ? -10.942 11.581 11.124 1.00 50.59 86 ILE A N 1
ATOM 663 C CA . ILE A 1 86 ? -9.729 11.011 10.509 1.00 50.59 86 ILE A CA 1
ATOM 664 C C . ILE A 1 86 ? -10.093 9.875 9.549 1.00 50.59 86 ILE A C 1
ATOM 666 O O . ILE A 1 86 ? -9.432 9.718 8.528 1.00 50.59 86 ILE A O 1
ATOM 670 N N . ARG A 1 87 ? -11.179 9.137 9.799 1.00 50.88 87 ARG A N 1
ATOM 671 C CA . ARG A 1 87 ? -11.684 8.101 8.889 1.00 50.88 87 ARG A CA 1
ATOM 672 C C . ARG A 1 87 ? -11.948 8.646 7.481 1.00 50.88 87 ARG A C 1
ATOM 674 O O . ARG A 1 87 ? -11.568 7.993 6.516 1.00 50.88 87 ARG A O 1
ATOM 681 N N . PHE A 1 88 ? -12.509 9.853 7.356 1.00 44.88 88 PHE A N 1
ATOM 682 C CA . PHE A 1 88 ? -12.699 10.520 6.059 1.00 44.88 88 PHE A CA 1
ATOM 683 C C . PHE A 1 88 ? -11.421 11.149 5.501 1.00 44.88 88 PHE A C 1
ATOM 685 O O . PHE A 1 88 ? -11.287 11.210 4.289 1.00 44.88 88 PHE A O 1
ATOM 692 N N . ALA A 1 89 ? -10.474 11.578 6.340 1.00 48.44 89 ALA A N 1
ATOM 693 C CA . ALA A 1 89 ? -9.188 12.111 5.883 1.00 48.44 89 ALA A CA 1
ATOM 694 C C . ALA A 1 89 ? -8.232 11.010 5.396 1.00 48.44 89 ALA A C 1
ATOM 696 O O . ALA A 1 89 ? -7.532 11.205 4.417 1.00 48.44 89 ALA A O 1
ATOM 697 N N . VAL A 1 90 ? -8.223 9.838 6.035 1.00 52.34 90 VAL A N 1
ATOM 698 C CA . VAL A 1 90 ? -7.454 8.659 5.608 1.00 52.34 90 VAL A CA 1
ATOM 699 C C . VAL A 1 90 ? -8.090 8.024 4.376 1.00 52.34 90 VAL A C 1
ATOM 701 O O . VAL A 1 90 ? -7.364 7.695 3.447 1.00 52.34 90 VAL A O 1
ATOM 704 N N . LEU A 1 91 ? -9.427 7.938 4.308 1.00 49.81 91 LEU A N 1
ATOM 705 C CA . LEU A 1 91 ? -10.121 7.642 3.050 1.00 49.81 91 LEU A CA 1
ATOM 706 C C . LEU A 1 91 ? -9.839 8.718 2.000 1.00 49.81 91 LEU A C 1
ATOM 708 O O . LEU A 1 91 ? -9.615 8.361 0.866 1.00 49.81 91 LEU A O 1
ATOM 712 N N . GLY A 1 92 ? -9.798 10.001 2.355 1.00 46.19 92 GLY A N 1
ATOM 713 C CA . GLY A 1 92 ? -9.515 11.105 1.436 1.00 46.19 92 GLY A CA 1
ATOM 714 C C . GLY A 1 92 ? -8.090 11.084 0.893 1.00 46.19 92 GLY A C 1
ATOM 715 O O . GLY A 1 92 ? -7.922 11.253 -0.296 1.00 46.19 92 GLY A O 1
ATOM 716 N N . VAL A 1 93 ? -7.088 10.781 1.722 1.00 48.53 93 VAL A N 1
ATOM 717 C CA . VAL A 1 93 ? -5.681 10.612 1.317 1.00 48.53 93 VAL A CA 1
ATOM 718 C C . VAL A 1 93 ? -5.477 9.306 0.548 1.00 48.53 93 VAL A C 1
ATOM 720 O O . VAL A 1 93 ? -4.637 9.256 -0.340 1.00 48.53 93 VAL A O 1
ATOM 723 N N . ALA A 1 94 ? -6.240 8.253 0.850 1.00 44.53 94 ALA A N 1
ATOM 724 C CA . ALA A 1 94 ? -6.190 7.005 0.092 1.00 44.53 94 ALA A CA 1
ATOM 725 C C . ALA A 1 94 ? -6.957 7.070 -1.235 1.00 44.53 94 ALA A C 1
ATOM 727 O O . ALA A 1 94 ? -6.597 6.446 -2.226 1.00 44.53 94 ALA A O 1
ATOM 728 N N . LEU A 1 95 ? -8.033 7.848 -1.260 1.00 42.16 95 LEU A N 1
ATOM 729 C CA . LEU A 1 95 ? -8.858 8.126 -2.429 1.00 42.16 95 LEU A CA 1
ATOM 730 C C . LEU A 1 95 ? -8.433 9.429 -3.115 1.00 42.16 95 LEU A C 1
ATOM 732 O O . LEU A 1 95 ? -9.185 9.920 -3.957 1.00 42.16 95 LEU A O 1
ATOM 736 N N . ASP A 1 96 ? -7.277 10.009 -2.765 1.00 42.34 96 ASP A N 1
ATOM 737 C CA . ASP A 1 96 ? -6.937 11.363 -3.192 1.00 42.34 96 ASP A CA 1
ATOM 738 C C . ASP A 1 96 ? -6.730 11.408 -4.705 1.00 42.34 96 ASP A C 1
ATOM 740 O O . ASP A 1 96 ? -5.699 11.026 -5.253 1.00 42.34 96 ASP A O 1
ATOM 744 N N . LEU A 1 97 ? -7.776 11.914 -5.351 1.00 48.34 97 LEU A N 1
ATOM 745 C CA . LEU A 1 97 ? -7.700 12.988 -6.323 1.00 48.34 97 LEU A CA 1
ATOM 746 C C . LEU A 1 97 ? -6.905 12.697 -7.603 1.00 48.34 97 LEU A C 1
ATOM 748 O O . LEU A 1 97 ? -5.999 13.439 -7.972 1.00 48.34 97 LEU A O 1
ATOM 752 N N . ASP A 1 98 ? -7.459 11.812 -8.434 1.00 37.62 98 ASP A N 1
ATOM 753 C CA . ASP A 1 98 ? -7.428 12.031 -9.894 1.00 37.62 98 ASP A CA 1
ATOM 754 C C . ASP A 1 98 ? -8.292 13.258 -10.312 1.00 37.62 98 ASP A C 1
ATOM 756 O O . ASP A 1 98 ? -8.343 13.665 -11.470 1.00 37.62 98 ASP A O 1
ATOM 760 N N . LEU A 1 99 ? -8.963 13.919 -9.355 1.00 39.62 99 LEU A N 1
ATOM 761 C CA . LEU A 1 99 ? -9.742 15.143 -9.578 1.00 39.62 99 LEU A CA 1
ATOM 762 C C . LEU A 1 99 ? -8.944 16.455 -9.483 1.00 39.62 99 LEU A C 1
ATOM 764 O O . LEU A 1 99 ? -9.508 17.504 -9.792 1.00 39.62 99 LEU A O 1
ATOM 768 N N . CYS A 1 100 ? -7.652 16.428 -9.135 1.00 35.28 100 CYS A N 1
ATOM 769 C CA . CYS A 1 100 ? -6.816 17.640 -9.111 1.00 35.28 100 CYS A CA 1
ATOM 770 C C . CYS A 1 100 ? -5.845 17.790 -10.296 1.00 35.28 100 CYS A C 1
ATOM 772 O O . CYS A 1 100 ? -5.098 18.763 -10.328 1.00 35.28 100 CYS A O 1
ATOM 774 N N . LEU A 1 101 ? -5.890 16.913 -11.311 1.00 40.41 101 LEU A N 1
ATOM 775 C CA . LEU A 1 101 ? -5.155 17.115 -12.577 1.00 40.41 101 LEU A CA 1
ATOM 776 C C . LEU A 1 101 ? -6.041 17.179 -13.835 1.00 40.41 101 LEU A C 1
ATOM 778 O O . LEU A 1 101 ? -5.523 17.254 -14.946 1.00 40.41 101 LEU A O 1
ATOM 782 N N . ARG A 1 102 ? -7.375 17.233 -13.692 1.00 42.06 102 ARG A N 1
ATOM 783 C CA . ARG A 1 102 ? -8.317 17.447 -14.815 1.00 42.06 102 ARG A CA 1
ATOM 784 C C . ARG A 1 102 ? -9.140 18.736 -14.724 1.00 42.06 102 ARG A C 1
ATOM 786 O O . ARG A 1 102 ? -10.267 18.780 -15.210 1.00 42.06 102 ARG A O 1
ATOM 793 N N . ARG A 1 103 ? -8.580 19.805 -14.151 1.00 42.84 103 ARG A N 1
ATOM 794 C CA . ARG A 1 103 ? -9.128 21.158 -14.329 1.00 42.84 103 ARG A CA 1
ATOM 795 C C . ARG A 1 103 ? -8.162 22.032 -15.128 1.00 42.84 103 ARG A C 1
ATOM 797 O O . ARG A 1 103 ? -7.117 22.439 -14.638 1.00 42.84 103 ARG A O 1
ATOM 804 N N . ASP A 1 104 ? -8.598 22.273 -16.361 1.00 41.31 104 ASP A N 1
ATOM 805 C CA . ASP A 1 104 ? -8.370 23.467 -17.171 1.00 41.31 104 ASP A CA 1
ATOM 806 C C . ASP A 1 104 ? -7.016 23.630 -17.879 1.00 41.31 104 ASP A C 1
ATOM 808 O O . ASP A 1 104 ? -6.248 24.553 -17.630 1.00 41.31 104 ASP A O 1
ATOM 812 N N . THR A 1 105 ? -6.809 22.815 -18.919 1.00 41.06 105 THR A N 1
ATOM 813 C CA . THR A 1 105 ? -6.116 23.265 -20.146 1.00 41.06 105 THR A CA 1
ATOM 814 C C . THR A 1 105 ? -7.092 23.524 -21.298 1.00 41.06 105 THR A C 1
ATOM 816 O O . THR A 1 105 ? -6.741 23.357 -22.464 1.00 41.06 105 THR A O 1
ATOM 819 N N . SER A 1 106 ? -8.330 23.930 -21.009 1.00 43.41 106 SER A N 1
ATOM 820 C CA . SER A 1 106 ? -9.221 24.503 -22.021 1.00 43.41 106 SER A CA 1
ATOM 821 C C . SER A 1 106 ? -9.208 26.025 -21.913 1.00 43.41 106 SER A C 1
ATOM 823 O O . SER A 1 106 ? -9.943 26.609 -21.129 1.00 43.41 106 SER A O 1
ATOM 825 N N . SER A 1 107 ? -8.319 26.614 -22.713 1.00 44.00 107 SER A N 1
ATOM 826 C CA . SER A 1 107 ? -8.450 27.908 -23.390 1.00 44.00 107 SER A CA 1
ATOM 827 C C . SER A 1 107 ? -9.092 29.055 -22.597 1.00 44.00 107 SER A C 1
ATOM 829 O O . SER A 1 107 ? -10.308 29.233 -22.585 1.00 44.00 107 SER A O 1
ATOM 831 N N . VAL A 1 108 ? -8.250 29.915 -22.020 1.00 45.53 108 VAL A N 1
ATOM 832 C CA . VAL A 1 108 ? -8.648 31.287 -21.686 1.00 45.53 108 VAL A CA 1
ATOM 833 C C . VAL A 1 108 ? -8.735 32.069 -22.999 1.00 45.53 108 VAL A C 1
ATOM 835 O O . VAL A 1 108 ? -7.746 32.637 -23.459 1.00 45.53 108 VAL A O 1
ATOM 838 N N . GLU A 1 109 ? -9.912 32.094 -23.623 1.00 42.44 109 GLU A N 1
ATOM 839 C CA . GLU A 1 109 ? -10.244 33.167 -24.560 1.00 42.44 109 GLU A CA 1
ATOM 840 C C . GLU A 1 109 ? -10.631 34.407 -23.753 1.00 42.44 109 GLU A C 1
ATOM 842 O O . GLU A 1 109 ? -11.640 34.447 -23.051 1.00 42.44 109 GLU A O 1
ATOM 847 N N . VAL A 1 110 ? -9.778 35.426 -23.833 1.00 49.25 110 VAL A N 1
ATOM 848 C CA . VAL A 1 110 ? -10.036 36.765 -23.304 1.00 49.25 110 VAL A CA 1
ATOM 849 C C . VAL A 1 110 ? -11.151 37.403 -24.142 1.00 49.25 110 VAL A C 1
ATOM 851 O O . VAL A 1 110 ? -10.952 37.582 -25.348 1.00 49.25 110 VAL A O 1
ATOM 854 N N . PRO A 1 111 ? -12.292 37.821 -23.565 1.00 42.28 111 PRO A N 1
ATOM 855 C CA . PRO A 1 111 ? -13.231 38.655 -24.295 1.00 42.28 111 PRO A CA 1
ATOM 856 C C . PRO A 1 111 ? -12.608 40.044 -24.473 1.00 42.28 111 PRO A C 1
ATOM 858 O O . PRO A 1 111 ? -12.327 40.742 -23.497 1.00 42.28 111 PRO A O 1
ATOM 861 N N . LYS A 1 112 ? -12.388 40.456 -25.726 1.00 45.62 112 LYS A N 1
ATOM 862 C CA . LYS A 1 112 ? -12.136 41.862 -26.065 1.00 45.62 112 LYS A CA 1
ATOM 863 C C . LYS A 1 112 ? -13.372 42.676 -25.674 1.00 45.62 112 LYS A C 1
ATOM 865 O O . LYS A 1 112 ? -14.445 42.454 -26.227 1.00 45.62 112 LYS A O 1
ATOM 870 N N . ALA A 1 113 ? -13.212 43.601 -24.733 1.00 54.75 113 ALA A N 1
ATOM 871 C CA . ALA A 1 113 ? -14.213 44.621 -24.453 1.00 54.75 113 ALA A CA 1
ATOM 872 C C . ALA A 1 113 ? -14.277 45.623 -25.622 1.00 54.75 113 ALA A C 1
ATOM 874 O O . ALA A 1 113 ? -13.232 46.021 -26.146 1.00 54.75 113 ALA A O 1
ATOM 875 N N . LEU A 1 114 ? -15.504 45.962 -26.028 1.00 47.69 114 LEU A N 1
ATOM 876 C CA . LEU A 1 114 ? -15.851 47.089 -26.902 1.00 47.69 114 LEU A CA 1
ATOM 877 C C . LEU A 1 114 ? -15.792 48.404 -26.122 1.00 47.69 114 LEU A C 1
ATOM 879 O O . LEU A 1 114 ? -16.206 48.386 -24.939 1.00 47.69 114 LEU A O 1
#

Secondary structure (DSSP, 8-state):
-------PPPHHHHHHHHHHHHHHHHHHHHTT-GGG--HHHHHHHHHHHTTPPTTTT-SHHHHHHHHHHHHHHHHHHHHHHH-HHHHHHHHHHHS--GGGSSS--S---PPPP-